Protein AF-A0A381YG12-F1 (afdb_monomer)

InterPro domains:
  IPR005627 CutC-like [PF03932] (41-84)
  IPR036822 CutC-like domain superfamily [G3DSA:3.20.20.380] (25-92)

Solvent-accessible surface area (backbone atoms only — not comparable to full-atom values): 5372 Å² total; per-residue (Å²): 130,56,71,67,60,58,50,47,68,55,48,54,59,52,53,52,53,51,52,54,51,51,50,54,51,23,66,74,68,72,46,81,73,82,46,83,75,67,68,57,54,60,47,80,41,18,38,92,39,92,26,23,72,80,8,38,69,48,42,30,51,51,40,74,77,35,56,94,72,35,47,74,44,82,37,39,88,79,43,82,89,47,42,63,60,48,54,48,66,53,73,107

Foldseek 3Di:
DDPVVVVCVVVVVVVVVVLVVLVVVCVVVVHDRCDPLLVQQADEDLLPDQHVLVNLVSLLVCCVVQVVRHHYHHDHPDDPVCVVVSVVSSPD

Nearest PDB structures (foldseek):
  3iwp-assembly4_A  TM=9.712E-01  e=3.188E-02  Homo sapiens
  3iwp-assembly6_F  TM=9.617E-01  e=6.050E-02  Homo sapiens
  3iwp-assembly3_I  TM=9.659E-01  e=7.816E-02  Homo sapiens
  3iwp-assembly5_D  TM=8.361E-01  e=3.188E-02  Homo sapiens
  3iwp-assembly4_B  TM=8.345E-01  e=4.682E-02  Homo sapiens

Sequence (92 aa):
MSFFIQSLFVAIPIFFILIVIELFISMKMGIKVNRPADIISSILTSGGKQTAMKGKSKIKEIIQQFYSQFNIIAAGSITDNIFNNVHSHIRS

Organism: NCBI:txid408172

Radius of gyration: 21.2 Å; Cα contacts (8 Å, |Δi|>4): 86; chains: 1; bounding box: 43×23×62 Å

pLDDT: mean 83.91, std 9.82, range [54.38, 96.62]

Secondary structure (DSSP, 8-state):
--HHHHHHHHHHHHHHHHHHHHHHHHHHHT-----GGGG--EEEE-SSSSSTTTTHHHHHHHHHHHTTT-EEEE-SS--HHHHHHHHHHHH-

Structure (mmCIF, N/CA/C/O backbone):
data_AF-A0A381YG12-F1
#
_entry.id   AF-A0A381YG12-F1
#
loop_
_atom_site.group_PDB
_atom_site.id
_atom_site.type_symbol
_atom_site.label_atom_id
_atom_site.label_alt_id
_atom_site.label_comp_id
_atom_site.label_asym_id
_atom_site.label_entity_id
_atom_site.label_seq_id
_atom_site.pdbx_PDB_ins_code
_atom_site.Cartn_x
_atom_site.Cartn_y
_atom_site.Cartn_z
_atom_site.occupancy
_atom_site.B_iso_or_equiv
_atom_site.auth_seq_id
_atom_site.auth_comp_id
_atom_site.auth_asym_id
_atom_site.auth_atom_id
_atom_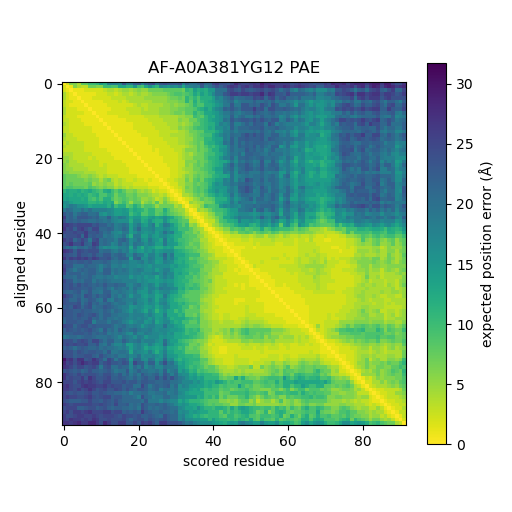site.pdbx_PDB_model_num
ATOM 1 N N . MET A 1 1 ? 2.842 8.435 -40.420 1.00 66.88 1 MET A N 1
ATOM 2 C CA . MET A 1 1 ? 2.830 8.456 -38.940 1.00 66.88 1 MET A CA 1
ATOM 3 C C . MET A 1 1 ? 3.195 7.063 -38.449 1.00 66.88 1 MET A C 1
ATOM 5 O O . MET A 1 1 ? 2.819 6.113 -39.121 1.00 66.88 1 MET A O 1
ATOM 9 N N . SER A 1 2 ? 3.958 6.911 -37.361 1.00 90.12 2 SER A N 1
ATOM 10 C CA . SER A 1 2 ? 4.295 5.569 -36.849 1.00 90.12 2 SER A CA 1
ATOM 11 C C . SER A 1 2 ? 3.022 4.816 -36.444 1.00 90.12 2 SER A C 1
ATOM 13 O O . SER A 1 2 ? 2.124 5.419 -35.852 1.00 90.12 2 SER A O 1
ATOM 15 N N . PHE A 1 3 ? 2.959 3.510 -36.727 1.00 93.12 3 PHE A N 1
ATOM 16 C CA . PHE A 1 3 ? 1.860 2.620 -36.322 1.00 93.12 3 PHE A CA 1
ATOM 17 C C . PHE A 1 3 ? 1.534 2.743 -34.822 1.00 93.12 3 PHE A C 1
ATOM 19 O O . PHE A 1 3 ? 0.370 2.726 -34.421 1.00 93.12 3 PHE A O 1
ATOM 26 N N . PHE A 1 4 ? 2.564 2.967 -34.000 1.00 91.62 4 PHE A N 1
ATOM 27 C CA . PHE A 1 4 ? 2.430 3.224 -32.568 1.00 91.62 4 PHE A CA 1
ATOM 28 C C . PHE A 1 4 ? 1.595 4.477 -32.270 1.00 91.62 4 PHE A C 1
ATOM 30 O O . PHE A 1 4 ? 0.638 4.425 -31.503 1.00 91.62 4 PHE A O 1
ATOM 37 N N . ILE A 1 5 ? 1.917 5.597 -32.923 1.00 92.19 5 ILE A N 1
ATOM 38 C CA . ILE A 1 5 ? 1.225 6.875 -32.719 1.00 92.19 5 ILE A CA 1
ATOM 39 C C . ILE A 1 5 ? -0.226 6.775 -33.194 1.00 92.19 5 ILE A C 1
ATOM 41 O O . ILE A 1 5 ? -1.128 7.242 -32.508 1.00 92.19 5 ILE A O 1
ATOM 45 N N . GLN A 1 6 ? -0.469 6.112 -34.326 1.00 92.75 6 GLN A N 1
ATOM 46 C CA . GLN A 1 6 ? -1.823 5.911 -34.843 1.00 92.75 6 GLN A CA 1
ATOM 47 C C . GLN A 1 6 ? -2.684 5.066 -33.893 1.00 92.75 6 GLN A C 1
ATOM 49 O O . GLN A 1 6 ? -3.834 5.413 -33.634 1.00 92.75 6 GLN A O 1
ATOM 54 N N . SER A 1 7 ? -2.110 4.007 -33.320 1.00 94.50 7 SER A N 1
ATOM 55 C CA . SER A 1 7 ? -2.792 3.169 -32.328 1.00 94.50 7 SER A CA 1
ATOM 56 C C . SER A 1 7 ? -3.114 3.948 -31.049 1.00 94.50 7 SER A C 1
ATOM 58 O O . SER A 1 7 ? -4.200 3.803 -30.493 1.00 94.50 7 SER A O 1
ATOM 60 N N . LEU A 1 8 ? -2.209 4.828 -30.608 1.00 93.19 8 LEU A N 1
ATOM 61 C CA . LEU A 1 8 ? -2.397 5.647 -29.410 1.00 93.19 8 LEU A CA 1
ATOM 62 C C . LEU A 1 8 ? -3.555 6.647 -29.563 1.00 93.19 8 LEU A C 1
ATOM 64 O O . LEU A 1 8 ? -4.362 6.806 -28.647 1.00 93.19 8 LEU A O 1
ATOM 68 N N . PHE A 1 9 ? -3.675 7.264 -30.743 1.00 94.69 9 PHE A N 1
ATOM 69 C CA . PHE A 1 9 ? -4.769 8.183 -31.075 1.00 94.69 9 PHE A CA 1
ATOM 70 C C . PHE A 1 9 ? -6.149 7.516 -31.061 1.00 94.69 9 PHE A C 1
ATOM 72 O O . PHE A 1 9 ? -7.142 8.197 -30.823 1.00 94.69 9 PHE A O 1
ATOM 79 N N . VAL A 1 10 ? -6.219 6.202 -31.288 1.00 94.44 10 VAL A N 1
ATOM 80 C CA . VAL A 1 10 ? -7.467 5.426 -31.211 1.00 94.44 10 VAL A CA 1
ATOM 81 C C . VAL A 1 10 ? -7.711 4.906 -29.794 1.00 94.44 10 VAL A C 1
ATOM 83 O O . VAL A 1 10 ? -8.832 4.971 -29.296 1.00 94.44 10 VAL A O 1
ATOM 86 N N . ALA A 1 11 ? -6.669 4.423 -29.117 1.00 94.88 11 ALA A N 1
ATOM 87 C CA . ALA A 1 11 ? -6.786 3.830 -27.789 1.00 94.88 11 ALA A CA 1
ATOM 88 C C . ALA A 1 11 ? -7.175 4.855 -26.711 1.00 94.88 11 ALA A C 1
ATOM 90 O O . ALA A 1 11 ? -8.064 4.581 -25.907 1.00 94.88 11 ALA A O 1
ATOM 91 N N . ILE A 1 12 ? -6.547 6.038 -26.695 1.00 94.50 12 ILE A N 1
ATOM 92 C CA . ILE A 1 12 ? -6.779 7.048 -25.646 1.00 94.50 12 ILE A CA 1
ATOM 93 C C . ILE A 1 12 ? -8.264 7.465 -25.561 1.00 94.50 12 ILE A C 1
ATOM 95 O O . ILE A 1 12 ? -8.820 7.415 -24.461 1.00 94.50 12 ILE A O 1
ATOM 99 N N . PRO A 1 13 ? -8.949 7.818 -26.669 1.00 95.69 13 PRO A N 1
ATOM 100 C CA . PRO A 1 13 ? -10.374 8.152 -26.628 1.00 95.69 13 PRO A CA 1
ATOM 101 C C . PRO A 1 13 ? -11.258 6.999 -26.149 1.00 95.69 13 PRO A C 1
ATOM 103 O O . PRO A 1 13 ? -12.199 7.224 -25.390 1.00 95.69 13 PRO A O 1
ATOM 106 N N . ILE A 1 14 ? -10.949 5.763 -26.557 1.00 96.62 14 ILE A N 1
ATOM 107 C CA . ILE A 1 14 ? -11.707 4.575 -26.144 1.00 96.62 14 ILE A CA 1
ATOM 108 C C . ILE A 1 14 ? -11.615 4.393 -24.628 1.00 96.62 14 ILE A C 1
ATOM 110 O O . ILE A 1 14 ? -12.642 4.268 -23.965 1.00 96.62 14 ILE A O 1
ATOM 114 N N . PHE A 1 15 ? -10.407 4.444 -24.060 1.00 93.44 15 PHE A N 1
ATOM 115 C CA . PHE A 1 15 ? -10.229 4.341 -22.610 1.00 93.44 15 PHE A CA 1
ATOM 116 C C . PHE A 1 15 ? -10.924 5.476 -21.858 1.00 93.44 15 PHE A C 1
ATOM 118 O O . PHE A 1 15 ? -11.534 5.227 -20.822 1.00 93.44 15 PHE A O 1
ATOM 125 N N . PHE A 1 16 ? -10.902 6.700 -22.390 1.00 93.06 16 PHE A N 1
ATOM 126 C CA . PHE A 1 16 ? -11.608 7.826 -21.781 1.00 93.06 16 PHE A CA 1
ATOM 127 C C . PHE A 1 16 ? -13.122 7.579 -21.689 1.00 93.06 16 PHE A C 1
ATOM 129 O O . PHE A 1 16 ? -13.721 7.787 -20.635 1.00 93.06 16 PHE A O 1
ATOM 136 N N . ILE A 1 17 ? -13.734 7.076 -22.764 1.00 96.00 17 ILE A N 1
ATOM 137 C CA . ILE A 1 17 ? -15.161 6.730 -22.786 1.00 96.00 17 ILE A CA 1
ATOM 138 C C . ILE A 1 17 ? -15.467 5.623 -21.771 1.00 96.00 17 ILE A C 1
ATOM 140 O O . ILE A 1 17 ? -16.428 5.738 -21.011 1.00 96.00 17 ILE A O 1
ATOM 144 N N . LEU A 1 18 ? -14.637 4.578 -21.722 1.00 93.56 18 LEU A N 1
ATOM 145 C CA . LEU A 1 18 ? -14.806 3.474 -20.774 1.00 93.56 18 LEU A CA 1
ATOM 146 C C . LEU A 1 18 ? -14.746 3.955 -19.316 1.00 93.56 18 LEU A C 1
ATOM 148 O O . LEU A 1 18 ? -15.596 3.563 -18.522 1.00 93.56 18 LEU A O 1
ATOM 152 N N . ILE A 1 19 ? -13.822 4.864 -18.988 1.00 89.50 19 ILE A N 1
ATOM 153 C CA . ILE A 1 19 ? -13.702 5.465 -17.648 1.00 89.50 19 ILE A CA 1
ATOM 154 C C . ILE A 1 19 ? -14.964 6.257 -17.277 1.00 89.50 19 ILE A C 1
ATOM 156 O O . ILE A 1 19 ? -15.460 6.152 -16.155 1.00 89.50 19 ILE A O 1
ATOM 160 N N . VAL A 1 20 ? -15.517 7.043 -18.207 1.00 92.69 20 VAL A N 1
ATOM 161 C CA . VAL A 1 20 ? -16.752 7.811 -17.961 1.00 92.69 20 VAL A CA 1
ATOM 162 C C . VAL A 1 20 ? -17.942 6.880 -17.716 1.00 92.69 20 VAL A C 1
ATOM 164 O O . VAL A 1 20 ? -18.741 7.120 -16.808 1.00 92.69 20 VAL A O 1
ATOM 167 N N . ILE A 1 21 ? -18.050 5.801 -18.496 1.00 93.44 21 ILE A N 1
ATOM 168 C CA . ILE A 1 21 ? -19.102 4.790 -18.335 1.00 93.44 21 ILE A CA 1
ATOM 169 C C . ILE A 1 21 ? -18.981 4.100 -16.973 1.00 93.44 21 ILE A C 1
ATOM 171 O O . ILE A 1 21 ? -19.975 3.998 -16.253 1.00 93.44 21 ILE A O 1
ATOM 175 N N . GLU A 1 22 ? -17.778 3.666 -16.596 1.00 88.50 22 GLU A N 1
ATOM 176 C CA . GLU A 1 22 ? -17.512 3.034 -15.301 1.00 88.50 22 GLU A CA 1
ATOM 177 C C . GLU A 1 22 ? -17.915 3.950 -14.140 1.00 88.50 22 GLU A C 1
ATOM 179 O O . GLU A 1 22 ? -18.594 3.509 -13.208 1.00 88.50 22 GLU A O 1
ATOM 184 N N . LEU A 1 23 ? -17.559 5.236 -14.220 1.00 88.06 23 LEU A N 1
ATOM 185 C CA . LEU A 1 23 ? -17.909 6.230 -13.209 1.00 88.06 23 LEU A CA 1
ATOM 186 C C . LEU A 1 23 ? -19.431 6.343 -13.049 1.00 88.06 23 LEU A C 1
ATOM 188 O O . LEU A 1 23 ? -19.946 6.312 -11.931 1.00 88.06 23 LEU A O 1
ATOM 192 N N . PHE A 1 24 ? -20.161 6.423 -14.162 1.00 91.69 24 PHE A N 1
ATOM 193 C CA . PHE A 1 24 ? -21.615 6.566 -14.150 1.00 91.69 24 PHE A CA 1
ATOM 194 C C . PHE A 1 24 ? -22.329 5.314 -13.617 1.00 91.69 24 PHE A C 1
ATOM 196 O O . PHE A 1 24 ? -23.257 5.421 -12.811 1.00 91.69 24 PHE A O 1
ATOM 203 N N . ILE A 1 25 ? -21.884 4.122 -14.029 1.00 91.69 25 ILE A N 1
ATOM 204 C CA . ILE A 1 25 ? -22.430 2.845 -13.545 1.00 91.69 25 ILE A CA 1
ATOM 205 C C . ILE A 1 25 ? -22.167 2.691 -12.043 1.00 91.69 25 ILE A C 1
ATOM 207 O O . ILE A 1 25 ? -23.082 2.368 -11.286 1.00 91.69 25 ILE A O 1
ATOM 211 N N . SER A 1 26 ? -20.952 3.001 -11.591 1.00 86.62 26 SER A N 1
ATOM 212 C CA . SER A 1 26 ? -20.570 2.910 -10.179 1.00 86.62 26 SER A CA 1
ATOM 213 C C . SER A 1 26 ? -21.384 3.859 -9.298 1.00 86.62 26 SER A C 1
ATOM 215 O O . SER A 1 26 ? -21.863 3.449 -8.240 1.00 86.62 26 SER A O 1
ATOM 217 N N . MET A 1 27 ? -21.633 5.092 -9.763 1.00 83.56 27 MET A N 1
ATOM 218 C CA . MET A 1 27 ? -22.520 6.040 -9.076 1.00 83.56 27 MET A CA 1
ATOM 219 C C . MET A 1 27 ? -23.943 5.491 -8.923 1.00 83.56 27 MET A C 1
ATOM 221 O O . MET A 1 27 ? -24.543 5.655 -7.863 1.00 83.56 27 MET A O 1
ATOM 225 N N . LYS A 1 28 ? -24.481 4.815 -9.948 1.00 88.69 28 LYS A N 1
ATOM 226 C CA . LYS A 1 28 ? -25.817 4.199 -9.878 1.00 88.69 28 LYS A CA 1
ATOM 227 C C . LYS A 1 28 ? -25.876 2.979 -8.961 1.00 88.69 28 LYS A C 1
ATOM 229 O O . LYS A 1 28 ? -26.905 2.752 -8.335 1.00 88.69 28 LYS A O 1
ATOM 234 N N . MET A 1 29 ? -24.806 2.192 -8.896 1.00 85.94 29 MET A N 1
ATOM 235 C CA . MET A 1 29 ? -24.753 0.959 -8.102 1.00 85.94 29 MET A CA 1
ATOM 236 C C . MET A 1 29 ? -24.299 1.190 -6.652 1.00 85.94 29 MET A C 1
ATOM 238 O O . MET A 1 29 ? -24.283 0.247 -5.867 1.00 85.94 29 MET A O 1
ATOM 242 N N . GLY A 1 30 ? -23.910 2.418 -6.286 1.00 79.50 30 GLY A N 1
ATOM 243 C CA . GLY A 1 30 ? -23.349 2.723 -4.965 1.00 79.50 30 GLY A CA 1
ATOM 244 C C . GLY A 1 30 ? -21.986 2.064 -4.718 1.00 79.50 30 GLY A C 1
ATOM 245 O O . GLY A 1 30 ? -21.539 1.972 -3.577 1.00 79.50 30 GLY A O 1
ATOM 246 N N . ILE A 1 31 ? -21.328 1.591 -5.779 1.00 79.12 31 ILE A N 1
ATOM 247 C CA . ILE A 1 31 ? -20.016 0.953 -5.708 1.00 79.12 31 ILE A CA 1
ATOM 248 C C . ILE A 1 31 ? -18.966 2.060 -5.733 1.00 79.12 31 ILE A C 1
ATOM 250 O O . ILE A 1 31 ? -19.023 2.982 -6.549 1.00 79.12 31 ILE A O 1
ATOM 254 N N . LYS A 1 32 ? -17.988 1.983 -4.828 1.00 72.12 32 LYS A N 1
ATOM 255 C CA . LYS A 1 32 ? -16.854 2.905 -4.839 1.00 72.12 32 LYS A CA 1
ATOM 256 C C . LYS A 1 32 ? -16.028 2.639 -6.104 1.00 72.12 32 LYS A C 1
ATOM 258 O O . LYS A 1 32 ? -15.475 1.554 -6.250 1.00 72.12 32 LYS A O 1
ATOM 263 N N . VAL A 1 33 ? -15.957 3.624 -7.004 1.00 72.38 33 VAL A N 1
ATOM 264 C CA . VAL A 1 33 ? -15.088 3.578 -8.196 1.00 72.38 33 VAL A CA 1
ATOM 265 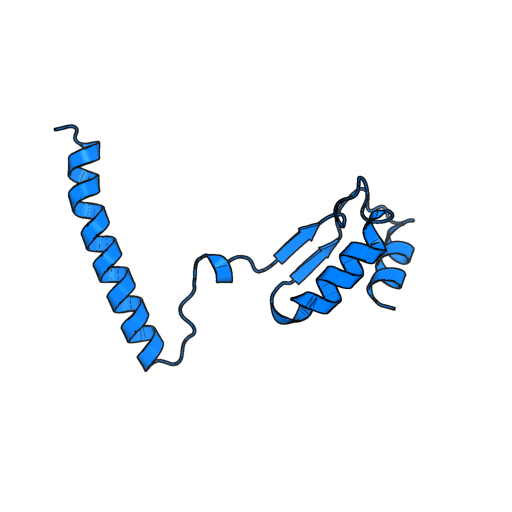C C . VAL A 1 33 ? -13.657 3.327 -7.735 1.00 72.38 33 VAL A C 1
ATOM 267 O O . VAL A 1 33 ? -13.157 4.080 -6.898 1.00 72.38 33 VAL A O 1
ATOM 270 N N . ASN A 1 34 ? -13.009 2.296 -8.275 1.00 65.81 34 ASN A N 1
ATOM 271 C CA . ASN A 1 34 ? -11.651 1.935 -7.894 1.00 65.81 34 ASN A CA 1
ATOM 272 C C . ASN A 1 34 ? -10.677 2.967 -8.473 1.00 65.81 34 ASN A C 1
ATOM 274 O O . ASN A 1 34 ? -10.345 2.939 -9.658 1.00 65.81 34 ASN A O 1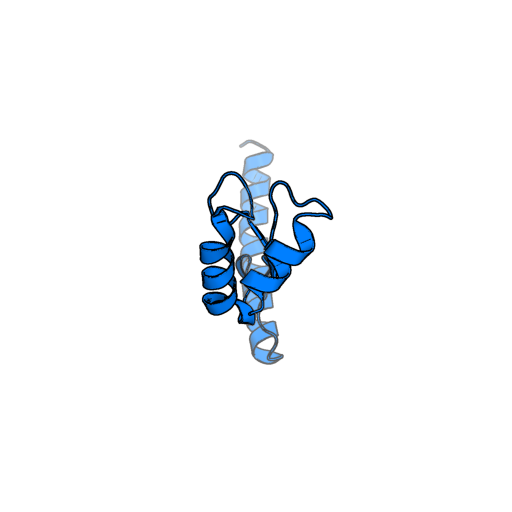
ATOM 278 N N . ARG A 1 35 ? -10.235 3.931 -7.661 1.00 66.19 35 ARG A N 1
ATOM 279 C CA . ARG A 1 35 ? -9.189 4.861 -8.096 1.00 66.19 35 ARG A CA 1
ATOM 280 C C . ARG A 1 35 ? -7.859 4.105 -8.111 1.00 66.19 35 ARG A C 1
ATOM 282 O O . ARG A 1 35 ? -7.657 3.231 -7.278 1.00 66.19 35 ARG A O 1
ATOM 289 N N . PRO A 1 36 ? -6.888 4.471 -8.960 1.00 58.47 36 PRO A N 1
ATOM 290 C CA . PRO A 1 36 ? -5.557 3.857 -8.919 1.00 58.47 36 PRO A CA 1
ATOM 291 C C . PRO A 1 36 ? -4.921 3.882 -7.516 1.00 58.47 36 PRO A C 1
ATOM 293 O O . PRO A 1 36 ? -4.192 2.971 -7.144 1.00 58.47 36 PRO A O 1
ATOM 296 N N . ALA A 1 37 ? -5.246 4.903 -6.713 1.00 54.38 37 ALA A N 1
ATOM 297 C CA . ALA A 1 37 ? -4.837 5.025 -5.315 1.00 54.38 37 ALA A CA 1
ATOM 298 C C . ALA A 1 37 ? -5.544 4.041 -4.358 1.00 54.38 37 ALA A C 1
ATOM 300 O O . ALA A 1 37 ? -4.965 3.688 -3.336 1.00 54.38 37 ALA A O 1
ATOM 301 N N . ASP A 1 38 ? -6.753 3.577 -4.687 1.00 59.81 38 ASP A N 1
ATOM 302 C CA . ASP A 1 38 ? -7.491 2.564 -3.918 1.00 59.81 38 ASP A CA 1
ATOM 303 C C . ASP A 1 38 ? -6.893 1.149 -4.099 1.00 59.81 38 ASP A C 1
ATOM 305 O O . ASP A 1 38 ? -7.177 0.253 -3.307 1.00 59.81 38 ASP A O 1
ATOM 309 N N . ILE A 1 39 ? -6.026 0.940 -5.103 1.00 61.09 39 ILE A N 1
ATOM 310 C CA . ILE A 1 39 ? -5.339 -0.342 -5.354 1.00 61.09 39 ILE A CA 1
ATOM 311 C C . ILE A 1 39 ? -4.221 -0.594 -4.331 1.00 61.09 39 ILE A C 1
ATOM 313 O O . ILE A 1 39 ? -3.863 -1.747 -4.072 1.00 61.09 39 ILE A O 1
ATOM 317 N N . ILE A 1 40 ? -3.661 0.459 -3.722 1.00 69.50 40 ILE A N 1
ATOM 318 C CA . ILE A 1 40 ? -2.639 0.307 -2.681 1.00 69.50 40 ILE A CA 1
ATOM 319 C C . ILE A 1 40 ? -3.341 -0.168 -1.412 1.00 69.50 40 ILE A C 1
ATOM 321 O O . ILE A 1 40 ? -3.754 0.623 -0.578 1.00 69.50 40 ILE A O 1
ATOM 325 N N . SER A 1 41 ? -3.493 -1.480 -1.272 1.00 74.38 41 SER A N 1
ATOM 326 C CA . SER A 1 41 ? -4.137 -2.092 -0.111 1.00 74.38 41 SER A CA 1
ATOM 327 C C . SER A 1 41 ? -3.183 -2.248 1.071 1.00 74.38 41 SER A C 1
ATOM 329 O O . SER A 1 41 ? -3.627 -2.305 2.216 1.00 74.38 41 SER A O 1
ATOM 331 N N . SER A 1 42 ? -1.873 -2.325 0.806 1.00 81.69 42 SER A N 1
ATOM 332 C CA . SER A 1 42 ? -0.850 -2.545 1.827 1.00 81.69 42 SER A CA 1
ATOM 333 C C . SER A 1 42 ? 0.407 -1.701 1.610 1.00 81.69 42 SER A C 1
ATOM 335 O O . SER A 1 42 ? 0.872 -1.546 0.483 1.00 81.69 42 SER A O 1
ATOM 337 N N . ILE A 1 43 ? 0.996 -1.207 2.701 1.00 86.81 43 ILE A N 1
ATOM 338 C CA . ILE A 1 43 ? 2.260 -0.457 2.704 1.00 86.81 43 ILE A CA 1
ATOM 339 C C . ILE A 1 43 ? 3.312 -1.273 3.451 1.00 86.81 43 ILE A C 1
ATOM 341 O O . ILE A 1 43 ? 3.154 -1.562 4.635 1.00 86.81 43 ILE A O 1
ATOM 345 N N . LEU A 1 44 ? 4.412 -1.603 2.774 1.00 89.88 44 LEU A N 1
ATOM 346 C CA . LEU A 1 44 ? 5.551 -2.308 3.359 1.00 89.88 44 LEU A CA 1
ATOM 347 C C . LEU A 1 44 ? 6.641 -1.302 3.759 1.00 89.88 44 LEU A C 1
ATOM 349 O O . LEU A 1 44 ? 7.128 -0.553 2.914 1.00 89.88 44 LEU A O 1
ATOM 353 N N . THR A 1 45 ? 7.003 -1.231 5.046 1.00 89.62 45 THR A N 1
ATOM 354 C CA . THR A 1 45 ? 7.895 -0.168 5.551 1.00 89.62 45 THR A CA 1
ATOM 355 C C . THR A 1 45 ? 8.724 -0.567 6.772 1.00 89.62 45 THR A C 1
ATOM 357 O O . THR A 1 45 ? 8.270 -1.295 7.652 1.00 89.62 45 THR A O 1
ATOM 360 N N . SER A 1 46 ? 9.935 -0.013 6.859 1.00 90.88 46 SER A N 1
ATOM 361 C CA . SER A 1 46 ? 10.812 -0.058 8.036 1.00 90.88 46 SER A CA 1
ATOM 362 C C . SER A 1 46 ? 10.646 1.144 8.967 1.00 90.88 46 SER A C 1
ATOM 364 O O . SER A 1 46 ? 11.420 1.298 9.911 1.00 90.88 46 SER A O 1
ATOM 366 N N . GLY A 1 47 ? 9.686 2.035 8.692 1.00 89.38 47 GLY A N 1
ATOM 367 C CA . GLY A 1 47 ? 9.528 3.298 9.417 1.00 89.38 47 GLY A CA 1
ATOM 368 C C . GLY A 1 47 ? 10.579 4.347 9.047 1.00 89.38 47 GLY A C 1
ATOM 369 O O . GLY A 1 47 ? 10.938 5.177 9.880 1.00 89.38 47 GLY A O 1
ATOM 370 N N . GLY A 1 48 ? 11.119 4.287 7.824 1.00 90.75 48 GLY A N 1
ATOM 371 C CA . GLY A 1 48 ? 12.118 5.243 7.327 1.00 90.75 48 GLY A CA 1
ATOM 372 C C . GLY A 1 48 ? 13.508 5.080 7.952 1.00 90.75 48 GLY A C 1
ATOM 373 O O . GLY A 1 48 ? 14.305 6.017 7.954 1.00 90.75 48 GLY A O 1
ATOM 374 N N . LYS A 1 49 ? 13.802 3.908 8.525 1.00 92.25 49 LYS A N 1
ATOM 375 C CA . LYS A 1 49 ? 15.105 3.568 9.115 1.00 92.25 49 LYS A CA 1
ATOM 376 C C . LYS A 1 49 ? 15.683 2.317 8.462 1.00 92.25 49 LYS A C 1
ATOM 378 O O . LYS A 1 49 ? 15.013 1.617 7.713 1.00 92.25 49 LYS A O 1
ATOM 383 N N . GLN A 1 50 ? 16.938 2.014 8.777 1.00 88.56 50 GLN A N 1
ATOM 384 C CA . GLN A 1 50 ? 17.628 0.832 8.253 1.00 88.56 50 GLN A CA 1
ATOM 385 C C . GLN A 1 50 ? 16.953 -0.491 8.663 1.00 88.56 50 GLN A C 1
ATOM 387 O O . GLN A 1 50 ? 17.036 -1.469 7.932 1.00 88.56 50 GLN A O 1
ATOM 392 N N . THR A 1 51 ? 16.277 -0.523 9.817 1.00 88.25 51 THR A N 1
ATOM 393 C CA . THR A 1 51 ? 15.542 -1.697 10.310 1.00 88.25 51 THR A CA 1
ATOM 394 C C . THR A 1 51 ? 14.205 -1.279 10.910 1.00 88.25 51 THR A C 1
ATOM 396 O O . THR A 1 51 ? 14.083 -0.171 11.445 1.00 88.25 51 THR A O 1
ATOM 399 N N . ALA A 1 52 ? 13.222 -2.183 10.886 1.00 87.31 52 ALA A N 1
ATOM 400 C CA . ALA A 1 52 ? 11.908 -1.948 11.488 1.00 87.31 52 ALA A CA 1
ATOM 401 C C . ALA A 1 52 ? 12.006 -1.661 12.994 1.00 87.31 52 ALA A C 1
ATOM 403 O O . ALA A 1 52 ? 11.276 -0.824 13.517 1.00 87.31 52 ALA A O 1
ATOM 404 N N . MET A 1 53 ? 12.966 -2.286 13.686 1.00 86.31 53 MET A N 1
ATOM 405 C CA . MET A 1 53 ? 13.224 -2.024 15.104 1.00 86.31 53 MET A CA 1
ATOM 406 C C . MET A 1 53 ? 13.611 -0.559 15.356 1.00 86.31 53 MET A C 1
ATOM 408 O O . MET A 1 53 ? 13.076 0.075 16.265 1.00 86.31 53 MET A O 1
ATOM 412 N N . LYS A 1 54 ? 14.513 0.007 14.541 1.00 88.81 54 LYS A N 1
ATOM 413 C CA . LYS A 1 54 ? 14.926 1.416 14.666 1.00 88.81 54 LYS A CA 1
ATOM 414 C C . LYS A 1 54 ? 13.796 2.378 14.283 1.00 88.81 54 LYS A C 1
ATOM 416 O O . LYS A 1 54 ? 13.728 3.476 14.826 1.00 88.81 54 LYS A O 1
ATOM 421 N N . GLY A 1 55 ? 12.922 1.984 13.355 1.00 88.31 55 GLY A N 1
ATOM 422 C CA . GLY A 1 55 ? 11.786 2.788 12.897 1.00 88.31 55 GLY A CA 1
ATOM 423 C C . GLY A 1 55 ? 10.461 2.518 13.613 1.00 88.31 55 GLY A C 1
ATOM 424 O O . GLY A 1 55 ? 9.446 3.077 13.205 1.00 88.31 55 GLY A O 1
ATOM 425 N N . LYS A 1 56 ? 10.443 1.709 14.682 1.00 89.56 56 LYS A N 1
ATOM 426 C CA . LYS A 1 56 ? 9.215 1.233 15.348 1.00 89.56 56 LYS A CA 1
ATOM 427 C C . LYS A 1 56 ? 8.234 2.345 15.735 1.00 89.56 56 LYS A C 1
ATOM 429 O O . LYS A 1 56 ? 7.036 2.194 15.526 1.00 89.56 56 LYS A O 1
ATOM 434 N N . SER A 1 57 ? 8.737 3.485 16.221 1.00 90.25 57 SER A N 1
ATOM 435 C CA . SER A 1 57 ? 7.901 4.640 16.588 1.00 90.25 57 SER A CA 1
ATOM 436 C C . SER A 1 57 ? 7.181 5.224 15.374 1.00 90.25 57 SER A C 1
ATOM 438 O O . SER A 1 57 ? 5.997 5.529 15.438 1.00 90.25 57 SER A O 1
ATOM 440 N N . LYS A 1 58 ? 7.881 5.319 14.237 1.00 90.50 58 LYS A N 1
ATOM 441 C CA . LYS A 1 58 ? 7.305 5.830 12.994 1.00 90.50 58 LYS A CA 1
ATOM 442 C C . LYS A 1 58 ? 6.300 4.849 12.400 1.00 90.50 58 LYS A C 1
ATOM 444 O O . LYS A 1 58 ? 5.270 5.270 11.892 1.00 90.50 58 LYS A O 1
ATOM 449 N N . ILE A 1 59 ? 6.575 3.547 12.494 1.00 90.38 59 ILE A N 1
ATOM 450 C CA . ILE A 1 59 ? 5.626 2.502 12.086 1.00 90.38 59 ILE A CA 1
ATOM 451 C C . ILE A 1 59 ? 4.343 2.603 12.921 1.00 90.38 59 ILE A C 1
ATOM 453 O O . ILE A 1 59 ? 3.256 2.577 12.353 1.00 90.38 59 ILE A O 1
ATOM 457 N N . LYS A 1 60 ? 4.464 2.791 14.242 1.00 90.19 60 LYS A N 1
ATOM 458 C CA . LYS A 1 60 ? 3.318 3.002 15.136 1.00 90.19 60 LYS A CA 1
ATOM 459 C C . LYS A 1 60 ? 2.501 4.235 14.743 1.00 90.19 60 LYS A C 1
ATOM 461 O O . LYS A 1 60 ? 1.288 4.122 14.614 1.00 90.19 60 LYS A O 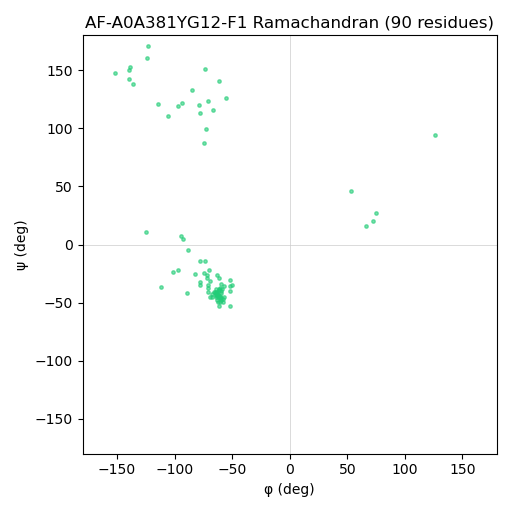1
ATOM 466 N N . GLU A 1 61 ? 3.149 5.373 14.490 1.00 90.75 61 GLU A N 1
ATOM 467 C CA . GLU A 1 61 ? 2.474 6.591 14.010 1.00 90.75 61 GLU A CA 1
ATOM 468 C C . GLU A 1 61 ? 1.719 6.355 12.695 1.00 90.75 61 GLU A C 1
ATOM 470 O O . GLU A 1 61 ? 0.555 6.724 12.582 1.00 90.75 61 GLU A O 1
ATOM 475 N N . ILE A 1 62 ? 2.357 5.710 11.711 1.00 87.88 62 ILE A N 1
ATOM 476 C CA . ILE A 1 62 ? 1.743 5.422 10.405 1.00 87.88 62 ILE A CA 1
ATOM 477 C C . ILE A 1 62 ? 0.528 4.508 10.575 1.00 87.88 62 ILE A C 1
ATOM 479 O O . ILE A 1 62 ? -0.512 4.756 9.970 1.00 87.88 62 ILE A O 1
ATOM 483 N N . ILE A 1 63 ? 0.638 3.477 11.414 1.00 87.62 63 ILE A N 1
ATOM 484 C CA . ILE A 1 63 ? -0.484 2.591 11.721 1.00 87.62 63 ILE A CA 1
ATOM 485 C C . ILE A 1 63 ? -1.608 3.393 12.362 1.00 87.62 63 ILE A C 1
ATOM 487 O O . ILE A 1 63 ? -2.712 3.375 11.845 1.00 87.62 63 ILE A O 1
ATOM 491 N N . GLN A 1 64 ? -1.345 4.157 13.421 1.00 87.50 64 GLN A N 1
ATOM 492 C CA . GLN A 1 64 ? -2.387 4.940 14.092 1.00 87.50 64 GLN A CA 1
ATOM 493 C C . GLN A 1 64 ? -3.068 5.948 13.158 1.00 87.50 64 GLN A C 1
ATOM 495 O O . GLN A 1 64 ? -4.282 6.122 13.225 1.00 87.50 64 GLN A O 1
ATOM 500 N N . GLN A 1 65 ? -2.308 6.586 12.268 1.00 88.75 65 GLN A N 1
ATOM 501 C CA . GLN A 1 65 ? -2.824 7.608 11.361 1.00 88.75 65 GLN A CA 1
ATOM 502 C C . GLN A 1 65 ? -3.581 7.026 10.156 1.00 88.75 65 GLN A C 1
ATOM 504 O O . GLN A 1 65 ? -4.521 7.653 9.669 1.00 88.75 65 GLN A O 1
ATOM 509 N N . PHE A 1 66 ? -3.191 5.844 9.670 1.00 85.56 66 PHE A N 1
ATOM 510 C CA . PHE A 1 66 ? -3.684 5.291 8.404 1.00 85.56 66 PHE A CA 1
ATOM 511 C C . PHE A 1 66 ? -4.300 3.886 8.508 1.00 85.56 66 PHE A C 1
ATOM 513 O O . PHE A 1 66 ? -4.598 3.289 7.474 1.00 85.56 66 PHE A O 1
ATOM 520 N N . TYR A 1 67 ? -4.550 3.371 9.719 1.00 78.81 67 TYR A N 1
ATOM 521 C CA . TYR A 1 67 ? -5.091 2.020 9.949 1.00 78.81 67 TYR A CA 1
ATOM 522 C C . TYR A 1 67 ? -6.370 1.725 9.153 1.00 78.81 67 TYR A C 1
ATOM 524 O O . TYR A 1 67 ? -6.574 0.605 8.698 1.00 78.81 67 TYR A O 1
ATOM 532 N N . SER A 1 68 ? -7.236 2.728 8.976 1.00 78.75 68 SER A N 1
ATOM 533 C CA . SER A 1 68 ? -8.508 2.580 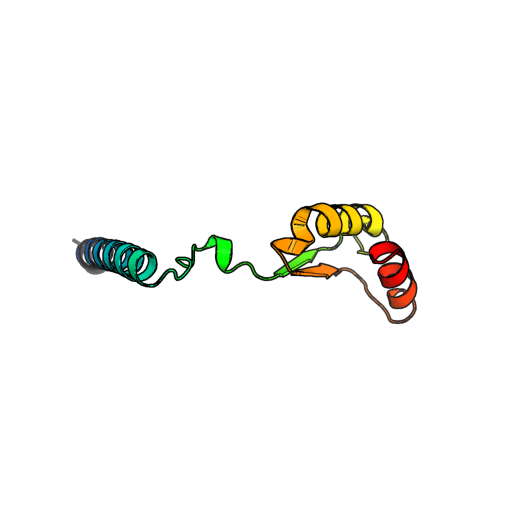8.258 1.00 78.75 68 SER A CA 1
ATOM 534 C C . SER A 1 68 ? -8.370 2.567 6.734 1.00 78.75 68 SER A C 1
ATOM 536 O O . SER A 1 68 ? -9.328 2.221 6.048 1.00 78.75 68 SER A O 1
ATOM 538 N N . GLN A 1 69 ? -7.213 2.967 6.204 1.00 80.31 69 GLN A N 1
ATOM 539 C CA . GLN A 1 69 ? -6.989 3.155 4.768 1.00 80.31 69 GLN A CA 1
ATOM 540 C C . GLN A 1 69 ? -6.018 2.125 4.195 1.00 80.31 69 GLN A C 1
ATOM 542 O O . GLN A 1 69 ? -6.213 1.675 3.071 1.00 80.31 69 GLN A O 1
ATOM 547 N N . PHE A 1 70 ? -4.994 1.737 4.960 1.00 82.19 70 PHE A N 1
ATOM 548 C CA . PHE A 1 70 ? -3.919 0.880 4.476 1.00 82.19 70 PHE A CA 1
ATOM 549 C C . PHE A 1 70 ? -3.563 -0.205 5.487 1.00 82.19 70 PHE A C 1
ATOM 551 O O . PHE A 1 70 ? -3.401 0.056 6.679 1.00 82.19 70 PHE A O 1
ATOM 558 N N . ASN A 1 71 ? -3.339 -1.420 4.994 1.00 83.44 71 ASN A N 1
ATOM 559 C CA . ASN A 1 71 ? -2.724 -2.478 5.781 1.00 83.44 71 ASN A CA 1
ATOM 560 C C . ASN A 1 71 ? -1.202 -2.256 5.858 1.00 83.44 71 ASN A C 1
ATOM 562 O O . ASN A 1 71 ? -0.494 -2.325 4.856 1.00 83.44 71 ASN A O 1
ATOM 566 N N . ILE A 1 72 ? -0.670 -1.966 7.042 1.00 86.50 72 ILE A N 1
ATOM 567 C CA . ILE A 1 72 ? 0.760 -1.677 7.202 1.00 86.50 72 ILE A CA 1
ATOM 568 C C . ILE A 1 72 ? 1.513 -2.956 7.566 1.00 86.50 72 ILE A C 1
ATOM 570 O O . ILE A 1 72 ? 1.259 -3.571 8.600 1.00 86.50 72 ILE A O 1
ATOM 574 N 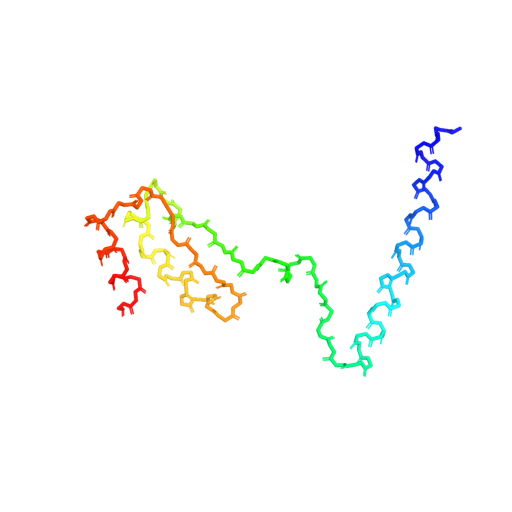N . ILE A 1 73 ? 2.493 -3.317 6.742 1.00 88.56 73 ILE A N 1
ATOM 575 C CA . ILE A 1 73 ? 3.369 -4.470 6.946 1.00 88.56 73 ILE A CA 1
ATOM 576 C C . ILE A 1 73 ? 4.745 -3.952 7.379 1.00 88.56 73 ILE A C 1
ATOM 578 O O . ILE A 1 73 ? 5.473 -3.330 6.600 1.00 88.56 73 ILE A O 1
ATOM 582 N N . ALA A 1 74 ? 5.111 -4.202 8.637 1.00 87.81 74 ALA A N 1
ATOM 583 C CA . ALA A 1 74 ? 6.428 -3.851 9.160 1.00 87.81 74 ALA A CA 1
ATOM 584 C C . ALA A 1 74 ? 7.507 -4.761 8.549 1.00 87.81 74 ALA A C 1
ATOM 586 O O . ALA A 1 74 ? 7.442 -5.983 8.676 1.00 87.81 74 ALA A O 1
ATOM 587 N N . ALA A 1 75 ? 8.517 -4.168 7.912 1.00 86.12 75 ALA A N 1
ATOM 588 C CA . ALA A 1 75 ? 9.585 -4.893 7.227 1.00 86.12 75 ALA A CA 1
ATOM 589 C C . ALA A 1 75 ? 10.958 -4.246 7.455 1.00 86.12 75 ALA A C 1
ATOM 591 O O . ALA A 1 75 ? 11.070 -3.037 7.628 1.00 86.12 75 ALA A O 1
ATOM 592 N N . GLY A 1 76 ? 12.021 -5.052 7.445 1.00 85.19 76 GLY A N 1
ATOM 593 C CA . GLY A 1 76 ? 13.404 -4.594 7.619 1.00 85.19 76 GLY A CA 1
ATOM 594 C C . GLY A 1 76 ? 14.119 -5.330 8.746 1.00 85.19 76 GLY A C 1
ATOM 595 O O . GLY A 1 76 ? 14.026 -4.922 9.907 1.00 85.19 76 GLY A O 1
ATOM 596 N N . SER A 1 77 ? 14.840 -6.393 8.375 1.00 84.31 77 SER A N 1
ATOM 597 C CA . SER A 1 77 ? 15.606 -7.272 9.275 1.00 84.31 77 SER A CA 1
ATOM 598 C C . SER A 1 77 ? 14.774 -7.826 10.437 1.00 84.31 77 SER A C 1
ATOM 600 O O . SER A 1 77 ? 15.200 -7.787 11.590 1.00 84.31 77 SER A O 1
ATOM 602 N N . ILE A 1 78 ? 13.563 -8.307 10.135 1.00 82.31 78 ILE A N 1
ATOM 603 C CA . ILE A 1 78 ? 12.731 -9.023 11.105 1.00 82.31 78 ILE A CA 1
ATOM 604 C C . ILE A 1 78 ? 13.258 -10.455 11.219 1.00 82.31 78 ILE A C 1
ATOM 606 O O . ILE A 1 78 ? 13.287 -11.188 10.235 1.00 82.31 78 ILE A O 1
ATOM 610 N N . THR A 1 79 ? 13.671 -10.830 12.421 1.00 84.12 79 THR A N 1
ATOM 611 C CA . THR A 1 79 ? 14.083 -12.183 12.818 1.00 84.12 79 THR A CA 1
ATOM 612 C C . THR A 1 79 ? 13.242 -12.627 14.013 1.00 84.12 79 THR A C 1
ATOM 614 O O . THR A 1 79 ? 12.690 -11.779 14.719 1.00 84.12 79 THR A O 1
ATOM 617 N N . ASP A 1 8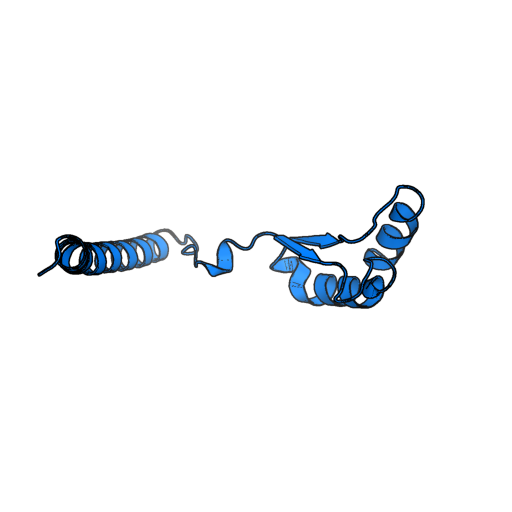0 ? 13.159 -13.929 14.289 1.00 79.69 80 ASP A N 1
ATOM 618 C CA . ASP A 1 80 ? 12.264 -14.482 15.325 1.00 79.69 80 ASP A CA 1
ATOM 619 C C . ASP A 1 80 ? 12.502 -13.888 16.725 1.00 79.69 80 ASP A C 1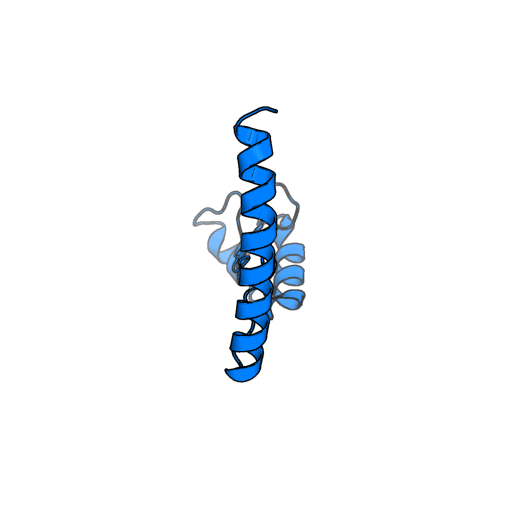
ATOM 621 O O . ASP A 1 80 ? 11.565 -13.602 17.469 1.00 79.69 80 ASP A O 1
ATOM 625 N N . ASN A 1 81 ? 13.761 -13.597 17.066 1.00 77.69 81 ASN A N 1
ATOM 626 C CA . ASN A 1 81 ? 14.142 -12.962 18.335 1.00 77.69 81 ASN A CA 1
ATOM 627 C C . ASN A 1 81 ? 13.726 -11.476 18.447 1.00 77.69 81 ASN A C 1
ATOM 629 O O . ASN A 1 81 ? 13.606 -10.939 19.549 1.00 77.69 81 ASN A O 1
ATOM 633 N N . ILE A 1 82 ? 13.504 -10.801 17.317 1.00 73.19 82 ILE A N 1
ATOM 634 C CA . ILE A 1 82 ? 13.145 -9.380 17.219 1.00 73.19 82 ILE A CA 1
ATOM 635 C C . ILE A 1 82 ? 11.641 -9.214 16.969 1.00 73.19 82 ILE A C 1
ATOM 637 O O . ILE A 1 82 ? 11.076 -8.183 17.343 1.00 73.19 82 ILE A O 1
ATOM 641 N N . PHE A 1 83 ? 10.984 -10.235 16.410 1.00 77.12 83 PHE A N 1
ATOM 642 C CA . PHE A 1 83 ? 9.562 -10.243 16.079 1.00 77.12 83 PHE A CA 1
ATOM 643 C C . PHE A 1 83 ? 8.691 -9.836 17.269 1.00 77.12 83 PHE A C 1
ATOM 645 O O . PHE A 1 83 ? 7.938 -8.868 17.173 1.00 77.12 83 PHE A O 1
ATOM 652 N N . ASN A 1 84 ? 8.866 -10.494 18.420 1.00 77.25 84 ASN A N 1
ATOM 653 C CA . ASN A 1 84 ? 8.077 -10.212 19.622 1.00 77.25 84 ASN A CA 1
ATOM 654 C C . ASN A 1 84 ? 8.251 -8.770 20.115 1.00 77.25 84 ASN A C 1
ATOM 656 O O . ASN A 1 84 ? 7.281 -8.144 20.536 1.00 77.25 84 ASN A O 1
ATOM 660 N N . ASN A 1 85 ? 9.466 -8.221 20.021 1.00 74.12 85 ASN A N 1
ATOM 661 C CA . ASN A 1 85 ? 9.751 -6.844 20.423 1.00 74.12 85 ASN A CA 1
ATOM 662 C C . ASN A 1 85 ? 9.142 -5.815 19.464 1.00 74.12 85 ASN A C 1
ATOM 664 O O . ASN A 1 85 ? 8.630 -4.791 19.907 1.00 74.12 85 ASN A O 1
ATOM 668 N N . VAL A 1 86 ? 9.199 -6.063 18.156 1.00 73.75 86 VAL A N 1
ATOM 669 C CA . VAL A 1 86 ? 8.604 -5.167 17.154 1.00 73.75 86 VAL A CA 1
ATOM 670 C C . VAL A 1 86 ? 7.078 -5.221 17.239 1.00 73.75 86 VAL A C 1
ATOM 672 O O . VAL A 1 86 ? 6.432 -4.177 17.282 1.00 73.75 86 VAL A O 1
ATOM 675 N N . HIS A 1 87 ? 6.504 -6.419 17.348 1.00 77.62 87 HIS A N 1
ATOM 676 C CA . HIS A 1 87 ? 5.062 -6.617 17.449 1.00 77.62 87 HIS A CA 1
ATOM 677 C C . HIS A 1 87 ? 4.476 -6.001 18.730 1.00 77.62 87 HIS A C 1
ATOM 679 O O . HIS A 1 87 ? 3.452 -5.321 18.663 1.00 77.62 87 HIS A O 1
ATOM 685 N N . SER A 1 88 ? 5.135 -6.171 19.885 1.00 78.19 88 SER A N 1
ATOM 686 C CA . SER A 1 88 ? 4.658 -5.599 21.150 1.00 78.19 88 SER A CA 1
ATOM 687 C C . SER A 1 88 ? 4.653 -4.071 21.135 1.00 78.19 88 SER A C 1
ATOM 689 O O . SER A 1 88 ? 3.660 -3.475 21.525 1.00 78.19 88 SER A O 1
ATOM 691 N N . HIS A 1 89 ? 5.702 -3.430 20.612 1.00 73.31 89 HIS A N 1
ATOM 692 C CA . HIS A 1 89 ? 5.805 -1.966 20.581 1.00 73.31 89 HIS A CA 1
ATOM 693 C C . HIS A 1 89 ? 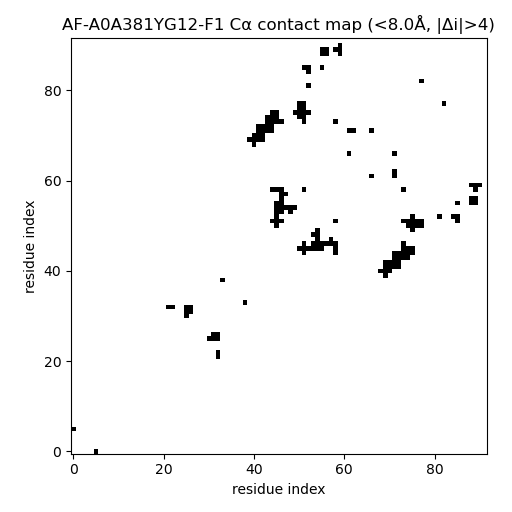4.868 -1.295 19.576 1.00 73.31 89 HIS A C 1
ATOM 695 O O . HIS A 1 89 ? 4.515 -0.130 19.751 1.00 73.31 89 HIS A O 1
ATOM 701 N N . ILE A 1 90 ? 4.527 -1.991 18.493 1.00 72.75 90 ILE A N 1
ATOM 702 C CA . ILE A 1 90 ? 3.606 -1.473 17.479 1.00 72.75 90 ILE A CA 1
ATOM 703 C C . ILE A 1 90 ? 2.155 -1.576 17.964 1.00 72.75 90 ILE A C 1
ATOM 705 O O . ILE A 1 90 ? 1.347 -0.706 17.644 1.00 72.75 90 ILE A O 1
ATOM 709 N N . ARG A 1 91 ? 1.827 -2.632 18.721 1.00 67.88 91 ARG A N 1
ATOM 710 C CA . ARG A 1 91 ? 0.455 -2.937 19.144 1.00 67.88 91 ARG A CA 1
ATOM 711 C C . ARG A 1 91 ? 0.092 -2.439 20.550 1.00 67.88 91 ARG A C 1
ATOM 713 O O . ARG A 1 91 ? -1.097 -2.294 20.813 1.00 67.88 91 ARG A O 1
ATOM 720 N N . SER A 1 92 ? 1.068 -2.189 21.429 1.00 56.25 92 SER A N 1
ATOM 721 C CA . SER A 1 92 ? 0.862 -1.477 22.708 1.00 56.25 92 SER A CA 1
ATOM 722 C C . SER A 1 92 ? 0.668 0.010 22.465 1.00 56.25 92 SER A C 1
ATOM 724 O O . SER A 1 92 ? -0.203 0.643 23.083 1.00 56.25 92 SER A O 1
#

Mean predicted aligned error: 11.76 Å